Protein AF-A0A2D5YWW1-F1 (afdb_monomer)

Secondary structure (DSSP, 8-state):
-HHHHHHHHHHHHHHHHHHHT---HHHHHHHHHHHHHHHHHHHHHHHHHHHHHHHHSHHHHHHHHHHHSGGG-SSHHHHHHHHHHHHHH---HHHHHHHHHHHHHHHHHSS-TTHHHHHHHHHHH--

Radius of gyration: 24.66 Å; Cα contacts (8 Å, |Δi|>4): 50; chains: 1; bounding box: 48×30×65 Å

Structure (mmCIF, N/CA/C/O backbone):
data_AF-A0A2D5YWW1-F1
#
_entry.id   AF-A0A2D5YWW1-F1
#
loop_
_atom_site.group_PDB
_atom_site.id
_atom_site.type_symbol
_atom_site.label_atom_id
_atom_site.label_alt_id
_atom_site.label_comp_id
_atom_site.label_asym_id
_atom_site.label_entity_id
_atom_site.label_seq_id
_atom_site.pdbx_PDB_ins_code
_atom_site.Cartn_x
_atom_site.Cartn_y
_atom_site.Cartn_z
_atom_site.occupancy
_atom_site.B_iso_or_equiv
_atom_site.auth_seq_id
_atom_site.auth_comp_id
_atom_site.auth_asym_id
_atom_site.auth_atom_id
_atom_site.pdbx_PDB_model_num
ATOM 1 N N . MET A 1 1 ? 9.002 -14.047 -21.342 1.00 53.66 1 MET A N 1
ATOM 2 C CA . MET A 1 1 ? 9.214 -14.233 -22.800 1.00 53.66 1 MET A CA 1
ATOM 3 C C . MET A 1 1 ? 9.339 -12.897 -23.544 1.00 53.66 1 MET A C 1
ATOM 5 O O . MET A 1 1 ? 10.328 -12.710 -24.237 1.00 53.66 1 MET A O 1
ATOM 9 N N . ILE A 1 2 ? 8.424 -11.935 -23.350 1.00 54.03 2 ILE A N 1
ATOM 10 C CA . ILE A 1 2 ? 8.480 -10.596 -23.985 1.00 54.03 2 ILE A CA 1
ATOM 11 C C . ILE A 1 2 ? 9.742 -9.802 -23.586 1.00 54.03 2 ILE A C 1
ATOM 13 O O . ILE A 1 2 ? 10.455 -9.295 -24.448 1.00 54.03 2 ILE A O 1
ATOM 17 N N . VAL A 1 3 ? 10.094 -9.783 -22.294 1.00 54.16 3 VAL A N 1
ATOM 18 C CA . VAL A 1 3 ? 11.305 -9.103 -21.779 1.00 54.16 3 VAL A CA 1
ATOM 19 C C . VAL A 1 3 ? 12.598 -9.630 -22.422 1.00 54.16 3 VAL A C 1
ATOM 21 O O . VAL A 1 3 ? 13.529 -8.866 -22.677 1.00 54.16 3 VAL A O 1
ATOM 24 N N . THR A 1 4 ? 12.643 -10.929 -22.728 1.00 64.25 4 THR A N 1
ATOM 25 C CA . THR A 1 4 ? 13.794 -11.606 -23.342 1.00 64.25 4 THR A CA 1
ATOM 26 C C . THR A 1 4 ? 13.968 -11.208 -24.807 1.00 64.25 4 THR A C 1
ATOM 28 O O . THR A 1 4 ? 15.090 -10.991 -25.253 1.00 64.25 4 THR A O 1
ATOM 31 N N . VAL A 1 5 ? 12.863 -11.051 -25.542 1.00 64.12 5 VAL A N 1
ATOM 32 C CA . VAL A 1 5 ? 12.872 -10.609 -26.945 1.00 64.12 5 VAL A CA 1
ATOM 33 C C . VAL A 1 5 ? 13.307 -9.146 -27.050 1.00 64.12 5 VAL A C 1
ATOM 35 O O . VAL A 1 5 ? 14.154 -8.823 -27.878 1.00 64.12 5 VAL A O 1
ATOM 38 N N . ILE A 1 6 ? 12.817 -8.274 -26.162 1.00 64.25 6 ILE A N 1
ATOM 39 C CA . ILE A 1 6 ? 13.206 -6.853 -26.138 1.00 64.25 6 ILE A CA 1
ATOM 40 C C . ILE A 1 6 ? 14.700 -6.695 -25.814 1.00 64.25 6 ILE A C 1
ATOM 42 O O . ILE A 1 6 ? 15.398 -5.926 -26.472 1.00 64.25 6 ILE A O 1
ATOM 46 N N . ALA A 1 7 ? 15.218 -7.455 -24.842 1.00 67.88 7 ALA A N 1
ATOM 47 C CA . ALA A 1 7 ? 16.645 -7.443 -24.511 1.00 67.88 7 ALA A CA 1
ATOM 48 C C . ALA A 1 7 ? 17.525 -7.877 -25.699 1.00 67.88 7 ALA A C 1
ATOM 50 O O . ALA A 1 7 ? 18.587 -7.298 -25.923 1.00 67.88 7 ALA A O 1
ATOM 51 N N . LEU A 1 8 ? 17.062 -8.850 -26.490 1.00 68.88 8 LEU A N 1
ATOM 52 C CA . LEU A 1 8 ? 17.742 -9.324 -27.697 1.00 68.88 8 LEU A CA 1
ATOM 53 C C . LEU A 1 8 ? 17.756 -8.275 -28.816 1.00 68.88 8 LEU A C 1
ATOM 55 O O 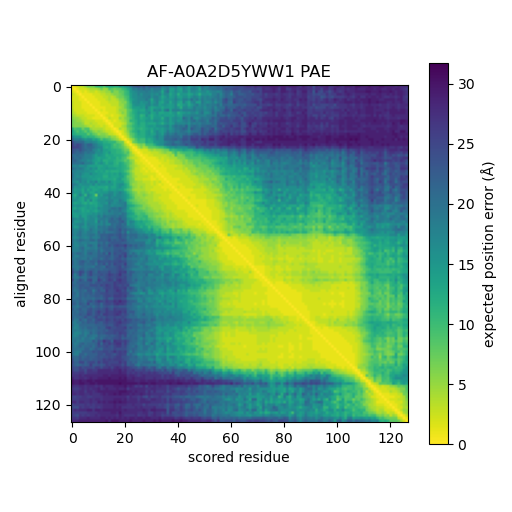. LEU A 1 8 ? 18.795 -8.083 -29.441 1.00 68.88 8 LEU A O 1
ATOM 59 N N . VAL A 1 9 ? 16.646 -7.564 -29.034 1.00 71.06 9 VAL A N 1
ATOM 60 C CA . VAL A 1 9 ? 16.562 -6.480 -30.030 1.00 71.06 9 VAL A CA 1
ATOM 61 C C . VAL A 1 9 ? 17.486 -5.319 -29.659 1.00 71.06 9 VAL A C 1
ATOM 63 O O . VAL A 1 9 ? 18.207 -4.815 -30.515 1.00 71.06 9 VAL A O 1
ATOM 66 N N . LEU A 1 10 ? 17.535 -4.944 -28.378 1.00 64.94 10 LEU A N 1
ATOM 67 C CA . LEU A 1 10 ? 18.428 -3.895 -27.878 1.00 64.94 10 LEU A CA 1
ATOM 68 C C . LEU A 1 10 ? 19.906 -4.280 -27.987 1.00 64.94 10 LEU A C 1
ATOM 70 O O . LEU A 1 10 ? 20.716 -3.487 -28.463 1.00 64.94 10 LEU A O 1
ATOM 74 N N . ALA A 1 11 ? 20.258 -5.506 -27.587 1.00 70.56 11 ALA A N 1
ATOM 75 C CA . ALA A 1 11 ? 21.621 -6.015 -27.704 1.00 70.56 11 ALA A CA 1
ATOM 76 C C . ALA A 1 11 ? 22.060 -6.111 -29.172 1.00 70.56 11 ALA A C 1
ATOM 78 O O . ALA A 1 11 ? 23.199 -5.781 -29.499 1.00 70.56 11 ALA A O 1
ATOM 79 N N . PHE A 1 12 ? 21.148 -6.507 -30.064 1.00 70.31 12 PHE A N 1
ATOM 80 C CA . PHE A 1 12 ? 21.395 -6.553 -31.499 1.00 70.31 12 PHE A CA 1
ATOM 81 C C . PHE A 1 12 ? 21.551 -5.151 -32.099 1.00 70.31 12 PHE A C 1
ATOM 83 O O . PHE A 1 12 ? 22.506 -4.924 -32.832 1.00 70.31 12 PHE A O 1
ATOM 90 N N . GLY A 1 13 ? 20.691 -4.192 -31.741 1.00 65.00 13 GLY A N 1
ATOM 91 C CA . GLY A 1 13 ? 20.801 -2.796 -32.178 1.00 65.00 13 GLY A CA 1
ATOM 92 C C . GLY A 1 13 ? 22.102 -2.137 -31.714 1.00 65.00 13 GLY A C 1
ATOM 93 O O . GLY A 1 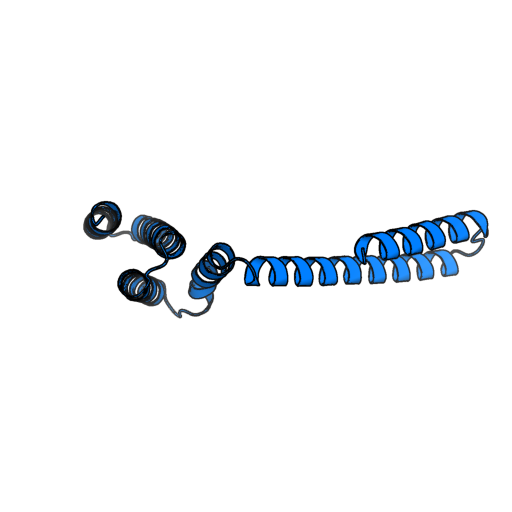13 ? 22.798 -1.511 -32.510 1.00 65.00 13 GLY A O 1
ATOM 94 N N . TYR A 1 14 ? 22.496 -2.365 -30.457 1.00 65.56 14 TYR A N 1
ATOM 95 C CA . TYR A 1 14 ? 23.773 -1.892 -29.918 1.00 65.56 14 TYR A CA 1
ATOM 96 C C . TYR A 1 14 ? 24.971 -2.542 -30.624 1.00 65.56 14 TYR A C 1
ATOM 98 O O . TYR A 1 14 ? 25.929 -1.860 -30.981 1.00 65.56 14 TYR A O 1
ATOM 106 N N . PHE A 1 15 ? 24.916 -3.854 -30.870 1.00 64.69 15 PHE A N 1
ATOM 107 C CA . PHE A 1 15 ? 25.982 -4.590 -31.551 1.00 64.69 15 PHE A CA 1
ATOM 108 C C . PHE A 1 15 ? 26.132 -4.178 -33.020 1.00 64.69 15 PHE A C 1
ATOM 110 O O . PHE A 1 15 ? 27.249 -3.955 -33.483 1.00 64.69 15 PHE A O 1
ATOM 117 N N . VAL A 1 16 ? 25.022 -4.043 -33.751 1.00 65.56 16 VAL A N 1
ATOM 118 C CA . VAL A 1 16 ? 25.011 -3.556 -35.138 1.00 65.56 16 VAL A CA 1
ATOM 119 C C . VAL A 1 16 ? 25.527 -2.126 -35.190 1.00 65.56 16 VAL A C 1
ATOM 121 O O . VAL A 1 16 ? 26.378 -1.823 -36.020 1.00 65.56 16 VAL A O 1
ATOM 124 N N . GLY A 1 17 ? 25.106 -1.279 -34.255 1.00 59.22 17 GLY A N 1
ATOM 125 C CA . GLY A 1 17 ? 25.571 0.092 -34.180 1.00 59.22 17 GLY A CA 1
ATOM 126 C C . GLY A 1 17 ? 27.066 0.232 -33.865 1.00 59.22 17 GLY A C 1
ATOM 127 O O . GLY A 1 17 ? 27.783 0.983 -34.523 1.00 59.22 17 GLY A O 1
ATOM 128 N N . ALA A 1 18 ? 27.583 -0.559 -32.925 1.00 60.31 18 ALA A N 1
ATOM 129 C CA . ALA A 1 18 ? 29.010 -0.588 -32.611 1.00 60.31 18 ALA A CA 1
ATOM 130 C C . ALA A 1 18 ? 29.868 -1.090 -33.789 1.00 60.31 18 ALA A C 1
ATOM 132 O O . ALA A 1 18 ? 31.025 -0.691 -33.921 1.00 60.31 18 ALA A O 1
ATOM 133 N N . LYS A 1 19 ? 29.313 -1.954 -34.652 1.00 55.66 19 LYS A N 1
ATOM 134 C CA . LYS A 1 19 ? 30.018 -2.534 -35.806 1.00 55.66 19 LYS A CA 1
ATOM 135 C C . LYS A 1 19 ? 29.876 -1.718 -37.095 1.00 55.66 19 LYS A C 1
ATOM 137 O O . LYS A 1 19 ? 30.724 -1.853 -37.971 1.00 55.66 19 LYS A O 1
ATOM 142 N N . ALA A 1 20 ? 28.826 -0.905 -37.211 1.00 58.00 20 ALA A N 1
ATOM 143 C CA . ALA A 1 20 ? 28.551 -0.073 -38.380 1.00 58.00 20 ALA A CA 1
ATOM 144 C C . ALA A 1 20 ? 29.463 1.158 -38.479 1.00 58.00 20 ALA A C 1
ATOM 146 O O . ALA A 1 20 ? 29.520 1.763 -39.541 1.00 58.00 20 ALA A O 1
ATOM 147 N N . GLY A 1 21 ? 30.202 1.499 -37.415 1.00 51.91 21 GLY A N 1
ATOM 148 C CA . GLY A 1 21 ? 31.069 2.673 -37.406 1.00 51.91 21 GLY A CA 1
ATOM 149 C C . GLY A 1 21 ? 30.247 3.946 -37.577 1.00 51.91 21 GLY A C 1
ATOM 150 O O . GLY A 1 21 ? 30.255 4.544 -38.642 1.00 51.91 21 GLY A O 1
ATOM 151 N N . PHE A 1 22 ? 29.520 4.361 -36.535 1.00 55.72 22 PHE A N 1
ATOM 152 C CA . PHE A 1 22 ? 28.883 5.680 -36.531 1.00 55.72 22 PHE A CA 1
ATOM 153 C C . PHE A 1 22 ? 29.970 6.754 -36.592 1.00 55.72 22 PHE A C 1
ATOM 155 O O . PHE A 1 22 ? 30.590 7.074 -35.570 1.00 55.72 22 PHE A O 1
ATOM 162 N N . GLU A 1 23 ? 30.241 7.232 -37.802 1.00 54.88 23 GLU A N 1
ATOM 163 C CA . GLU A 1 23 ? 31.214 8.282 -38.101 1.00 54.88 23 GLU A CA 1
ATOM 164 C C . GLU A 1 23 ? 30.655 9.684 -37.830 1.00 54.88 23 GLU A C 1
ATOM 166 O O . GLU A 1 23 ? 31.442 10.620 -37.730 1.00 54.88 23 GLU A O 1
ATOM 171 N N . ASP A 1 24 ? 29.339 9.824 -37.633 1.00 65.31 24 ASP A N 1
ATOM 172 C CA . ASP A 1 24 ? 28.674 11.116 -37.452 1.00 65.31 24 ASP A CA 1
ATOM 173 C C . ASP A 1 24 ? 28.045 11.257 -36.054 1.00 65.31 24 ASP A C 1
ATOM 175 O O . ASP A 1 24 ? 27.370 10.344 -35.558 1.00 65.31 24 ASP A O 1
ATOM 179 N N . ASP A 1 25 ? 28.280 12.395 -35.400 1.00 67.44 25 ASP A N 1
ATOM 180 C CA . ASP A 1 25 ? 27.794 12.668 -34.039 1.00 67.44 25 ASP A CA 1
ATOM 181 C C . ASP A 1 25 ? 26.259 12.781 -33.995 1.00 67.44 25 ASP A C 1
ATOM 183 O O . ASP A 1 25 ? 25.644 12.390 -32.997 1.00 67.44 25 ASP A O 1
ATOM 187 N N . ASP A 1 26 ? 25.636 13.191 -35.103 1.00 70.62 26 ASP A N 1
ATOM 188 C CA . ASP A 1 26 ? 24.180 13.277 -35.252 1.00 70.62 26 ASP A CA 1
ATOM 189 C C . ASP A 1 26 ? 23.518 11.889 -35.200 1.00 70.62 26 ASP A C 1
ATOM 191 O O . ASP A 1 26 ? 22.545 11.686 -34.472 1.00 70.62 26 ASP A O 1
ATOM 195 N N . GLN A 1 27 ? 24.106 10.877 -35.850 1.00 67.38 27 GLN A N 1
ATOM 196 C CA . GLN A 1 27 ? 23.591 9.500 -35.799 1.00 67.38 27 GLN A CA 1
ATOM 197 C C . GLN A 1 27 ? 23.708 8.906 -34.388 1.00 67.38 27 GLN A C 1
ATOM 199 O O . GLN A 1 27 ? 22.827 8.181 -33.925 1.00 67.38 27 GLN A O 1
ATOM 204 N N . ARG A 1 28 ? 24.784 9.230 -33.657 1.00 68.81 28 ARG A N 1
ATOM 205 C CA . ARG A 1 28 ? 24.951 8.798 -32.258 1.00 68.81 28 ARG A CA 1
ATOM 206 C C . ARG A 1 28 ? 23.943 9.471 -31.334 1.00 68.81 28 ARG A C 1
ATOM 208 O O . ARG A 1 28 ? 23.504 8.844 -30.366 1.00 68.81 28 ARG A O 1
ATOM 215 N N . TRP A 1 29 ? 23.612 10.730 -31.601 1.00 71.50 29 TRP A N 1
ATOM 216 C CA . TRP A 1 29 ? 22.601 11.472 -30.860 1.00 71.50 29 TRP A CA 1
ATOM 217 C C . TRP A 1 29 ? 21.202 10.884 -31.074 1.00 71.50 29 TRP A C 1
ATOM 219 O O . TRP A 1 29 ? 20.516 10.588 -30.094 1.00 71.50 29 TRP A O 1
ATOM 229 N N . GLU A 1 30 ? 20.828 10.606 -32.324 1.00 74.56 30 GLU A N 1
ATOM 230 C CA . GLU A 1 30 ? 19.554 9.964 -32.672 1.00 74.56 30 GLU A CA 1
ATOM 231 C C . GLU A 1 30 ? 19.412 8.587 -32.012 1.00 74.56 30 GLU A C 1
ATOM 233 O O . GLU A 1 30 ? 18.421 8.322 -31.332 1.00 74.56 30 GLU A O 1
ATOM 238 N N . LEU A 1 31 ? 20.443 7.739 -32.079 1.00 71.25 31 LEU A N 1
ATOM 239 C CA . LEU A 1 31 ? 20.423 6.435 -31.411 1.00 71.25 31 LEU A CA 1
ATOM 240 C C . LEU A 1 31 ? 20.315 6.538 -29.892 1.00 71.25 31 LEU A C 1
ATOM 242 O O . LEU A 1 31 ? 19.601 5.749 -29.278 1.00 71.25 31 LEU A O 1
ATOM 246 N N . ARG A 1 32 ? 20.991 7.499 -29.251 1.00 72.81 32 ARG A N 1
ATOM 247 C CA . ARG A 1 32 ? 20.824 7.723 -27.804 1.00 72.81 32 ARG A CA 1
ATOM 248 C C . ARG A 1 32 ? 19.390 8.096 -27.461 1.00 72.81 32 ARG A C 1
ATOM 250 O O . ARG A 1 32 ? 18.877 7.616 -26.451 1.00 72.81 32 ARG A O 1
ATOM 257 N N . GLN A 1 33 ? 18.754 8.917 -28.289 1.00 79.12 33 GLN A N 1
ATOM 258 C CA . GLN A 1 33 ? 17.360 9.293 -28.107 1.00 79.12 33 GLN A CA 1
ATOM 259 C C . GLN A 1 33 ? 16.428 8.087 -28.293 1.00 79.12 33 GLN A C 1
ATOM 261 O O . GLN A 1 33 ? 15.542 7.866 -27.467 1.00 79.12 33 GLN A O 1
ATOM 266 N N . GLU A 1 34 ? 16.663 7.253 -29.306 1.00 74.62 34 GLU A N 1
ATOM 267 C CA . GLU A 1 34 ? 15.905 6.016 -29.512 1.00 74.62 34 GLU A CA 1
ATOM 268 C C . GLU A 1 34 ? 16.087 5.024 -28.355 1.00 74.62 34 GLU A C 1
ATOM 270 O O . GLU A 1 34 ? 15.104 4.493 -27.836 1.00 74.62 34 GLU A O 1
ATOM 275 N N . PHE A 1 35 ? 17.315 4.819 -27.869 1.00 73.75 35 PHE A N 1
ATOM 276 C CA . PHE A 1 35 ? 17.572 3.972 -26.702 1.00 73.75 35 PHE A CA 1
ATOM 277 C C . PHE A 1 35 ? 16.928 4.526 -25.427 1.00 73.75 35 PHE A C 1
ATOM 279 O O . PHE A 1 35 ? 16.421 3.742 -24.623 1.00 73.75 35 PHE A O 1
ATOM 286 N N . ALA A 1 36 ? 16.904 5.849 -25.242 1.00 74.38 36 ALA A N 1
ATOM 287 C CA . ALA A 1 36 ? 16.216 6.481 -24.119 1.00 74.38 36 ALA A CA 1
ATOM 288 C C . ALA A 1 36 ? 14.700 6.246 -24.187 1.00 74.38 36 ALA A C 1
ATOM 290 O O . ALA A 1 36 ? 14.097 5.853 -23.187 1.00 74.38 36 ALA A O 1
ATOM 291 N N . HIS A 1 37 ? 14.093 6.394 -25.369 1.00 75.62 37 HIS A N 1
ATOM 292 C CA . HIS A 1 37 ? 12.679 6.077 -25.573 1.00 75.62 37 HIS A CA 1
ATOM 293 C C . HIS A 1 37 ? 12.377 4.598 -25.308 1.00 75.62 37 HIS A C 1
ATOM 295 O O . HIS A 1 37 ? 11.427 4.288 -24.593 1.00 75.62 37 HIS A O 1
ATOM 301 N N . ILE A 1 38 ? 13.197 3.668 -25.809 1.00 78.38 38 ILE A N 1
ATOM 302 C CA . ILE A 1 38 ? 12.988 2.235 -25.550 1.00 78.38 38 ILE A CA 1
ATOM 303 C C . ILE A 1 38 ? 13.178 1.909 -24.060 1.00 78.38 38 ILE A C 1
ATOM 305 O O . ILE A 1 38 ? 12.431 1.102 -23.505 1.00 78.38 38 ILE A O 1
ATOM 309 N N . GLY A 1 39 ? 14.137 2.554 -23.390 1.00 76.94 39 GLY A N 1
ATOM 310 C CA . GLY A 1 39 ? 14.328 2.445 -21.944 1.00 76.94 39 GLY A CA 1
ATOM 311 C C . GLY A 1 39 ? 13.091 2.892 -21.162 1.00 76.94 39 GLY A C 1
ATOM 312 O O . GLY A 1 39 ? 12.639 2.173 -20.271 1.00 76.94 39 GLY A O 1
ATOM 313 N N . MET A 1 40 ? 12.492 4.020 -21.550 1.00 80.31 40 MET A N 1
ATOM 314 C CA . MET A 1 40 ? 11.246 4.518 -20.966 1.00 80.31 40 MET A CA 1
ATOM 315 C C . MET A 1 40 ? 10.084 3.538 -21.185 1.00 80.31 40 MET A C 1
ATOM 317 O O . MET A 1 40 ? 9.403 3.178 -20.226 1.00 80.31 40 MET A O 1
ATOM 321 N N . PHE A 1 41 ? 9.897 3.031 -22.409 1.00 79.31 41 PHE A N 1
ATOM 322 C CA . PHE A 1 41 ? 8.855 2.039 -22.697 1.00 79.31 41 PHE A CA 1
ATOM 323 C C . PHE A 1 41 ? 9.045 0.742 -21.909 1.00 79.31 41 PHE A C 1
ATOM 325 O O . PHE A 1 41 ? 8.068 0.169 -21.432 1.00 79.31 41 PHE A O 1
ATOM 332 N N . ARG A 1 42 ? 10.289 0.286 -21.715 1.00 77.25 42 ARG A N 1
ATOM 333 C CA . ARG A 1 42 ? 10.581 -0.869 -20.857 1.00 77.25 42 ARG A CA 1
ATOM 334 C C . ARG A 1 42 ? 10.168 -0.608 -19.410 1.00 77.25 42 ARG A C 1
ATOM 336 O O . ARG A 1 42 ? 9.591 -1.500 -18.798 1.00 77.25 42 ARG A O 1
ATOM 343 N N . GLY A 1 43 ? 10.452 0.584 -18.885 1.00 78.69 43 GLY A N 1
ATOM 344 C CA . GLY A 1 43 ? 10.026 0.987 -17.544 1.00 78.69 43 GLY A CA 1
ATOM 345 C C . GLY A 1 43 ? 8.505 0.971 -17.400 1.00 78.69 43 GLY A C 1
ATOM 346 O O . GLY A 1 43 ? 7.986 0.355 -16.477 1.00 78.69 43 GLY A O 1
ATOM 347 N N . MET A 1 44 ? 7.787 1.556 -18.363 1.00 80.50 44 MET A N 1
ATOM 348 C CA . MET A 1 44 ? 6.320 1.564 -18.368 1.00 80.50 44 MET A CA 1
ATOM 349 C C . MET A 1 44 ? 5.720 0.157 -18.462 1.00 80.50 44 MET A C 1
ATOM 351 O O . MET A 1 44 ? 4.786 -0.156 -17.734 1.00 80.50 44 MET A O 1
ATOM 355 N N . ILE A 1 45 ? 6.256 -0.704 -19.334 1.00 79.31 45 ILE A N 1
ATOM 356 C CA . ILE A 1 45 ? 5.796 -2.096 -19.454 1.00 79.31 45 ILE A CA 1
ATOM 357 C C . ILE A 1 45 ? 6.066 -2.868 -18.161 1.00 79.31 45 ILE A C 1
ATOM 359 O O . ILE A 1 45 ? 5.217 -3.649 -17.752 1.00 79.31 45 ILE A O 1
ATOM 363 N N . GLY A 1 46 ? 7.220 -2.652 -17.521 1.00 79.62 46 GLY A N 1
ATOM 364 C CA . GLY A 1 46 ? 7.523 -3.240 -16.215 1.00 79.62 46 GLY A CA 1
ATOM 365 C C . GLY A 1 46 ? 6.485 -2.841 -15.171 1.00 79.62 46 GLY A C 1
ATOM 366 O O . GLY A 1 46 ? 5.863 -3.709 -14.580 1.00 79.62 46 GLY A O 1
ATOM 367 N N . LEU A 1 47 ? 6.198 -1.544 -15.062 1.00 79.75 47 LEU A N 1
ATOM 368 C CA . LEU A 1 47 ? 5.207 -1.028 -14.119 1.00 79.75 47 LEU A CA 1
ATOM 369 C C . LEU A 1 47 ? 3.796 -1.578 -14.382 1.00 79.75 47 LEU A C 1
ATOM 371 O O . LEU A 1 47 ? 3.087 -1.921 -13.445 1.00 79.75 47 LEU A O 1
ATOM 375 N N . ILE A 1 48 ? 3.395 -1.720 -15.650 1.00 76.50 48 ILE A N 1
ATOM 376 C CA . ILE A 1 48 ? 2.124 -2.369 -16.009 1.00 76.50 48 ILE A CA 1
ATOM 377 C C . ILE A 1 48 ? 2.114 -3.831 -15.552 1.00 76.50 48 ILE A C 1
ATOM 379 O O . ILE A 1 48 ? 1.113 -4.275 -14.999 1.00 76.50 48 ILE A O 1
ATOM 383 N N . LEU A 1 49 ? 3.202 -4.572 -15.780 1.00 75.25 49 LEU A N 1
ATOM 384 C CA . LEU A 1 49 ? 3.296 -5.975 -15.376 1.00 75.25 49 LEU A CA 1
ATOM 385 C C . LEU A 1 49 ? 3.225 -6.124 -13.854 1.00 75.25 49 LEU A C 1
ATOM 387 O O . LEU A 1 49 ? 2.430 -6.931 -13.381 1.00 75.25 49 LEU A O 1
ATOM 391 N N . ASP A 1 50 ? 3.965 -5.301 -13.114 1.00 76.50 50 ASP A N 1
ATOM 392 C CA . ASP A 1 50 ? 3.979 -5.314 -11.650 1.00 76.50 50 ASP A CA 1
ATOM 393 C C . ASP A 1 50 ? 2.583 -5.004 -11.085 1.00 76.50 50 ASP A C 1
ATOM 395 O O . ASP A 1 50 ? 2.102 -5.699 -10.195 1.00 76.50 50 ASP A O 1
ATOM 399 N N . VAL A 1 51 ? 1.870 -4.024 -11.658 1.00 73.12 51 VAL A N 1
ATOM 400 C CA . VAL A 1 51 ? 0.483 -3.713 -11.270 1.00 73.12 51 VAL A CA 1
ATOM 401 C C . VAL A 1 51 ? -0.470 -4.859 -11.619 1.00 73.12 51 VAL A C 1
ATOM 403 O O . VAL A 1 51 ? -1.364 -5.162 -10.835 1.00 73.12 51 VAL A O 1
ATOM 406 N N . THR A 1 52 ? -0.298 -5.524 -12.766 1.00 69.62 52 THR A N 1
ATOM 407 C CA . THR A 1 52 ? -1.138 -6.684 -13.116 1.00 69.62 52 THR A CA 1
ATOM 408 C C . THR A 1 52 ? -0.869 -7.904 -12.243 1.00 69.62 52 THR A C 1
ATOM 410 O O . THR A 1 52 ? -1.796 -8.659 -11.974 1.00 69.62 52 THR A O 1
ATOM 413 N N . GLU A 1 53 ? 0.373 -8.099 -11.799 1.00 75.94 53 GLU A N 1
ATOM 414 C CA . GLU A 1 53 ? 0.745 -9.161 -10.865 1.00 75.94 53 GLU A CA 1
ATOM 415 C C . GLU A 1 53 ? 0.192 -8.863 -9.470 1.00 75.94 53 GLU A C 1
ATOM 417 O O . GLU A 1 53 ? -0.445 -9.724 -8.873 1.00 75.94 53 GLU A O 1
ATOM 422 N N . MET A 1 54 ? 0.311 -7.615 -9.011 1.00 72.06 54 MET A N 1
ATOM 423 C CA . MET A 1 54 ? -0.285 -7.153 -7.760 1.00 72.06 54 MET A CA 1
ATOM 424 C C . MET A 1 54 ? -1.814 -7.269 -7.772 1.00 72.06 54 MET A C 1
ATOM 426 O O . MET A 1 54 ? -2.397 -7.664 -6.777 1.00 72.06 54 MET A O 1
ATOM 430 N N . ALA A 1 55 ? -2.472 -6.983 -8.899 1.00 68.94 55 ALA A N 1
ATOM 431 C CA . ALA A 1 55 ? -3.918 -7.161 -9.043 1.00 68.94 55 ALA A CA 1
ATOM 432 C C . ALA A 1 55 ? -4.354 -8.639 -9.094 1.00 68.94 55 ALA A C 1
ATOM 434 O O . ALA A 1 55 ? -5.532 -8.933 -8.902 1.00 68.94 55 ALA A O 1
ATOM 435 N N . ALA A 1 56 ? -3.434 -9.561 -9.393 1.00 76.75 56 ALA A N 1
ATOM 436 C CA . ALA A 1 56 ? -3.695 -10.999 -9.382 1.00 76.75 56 ALA A CA 1
ATOM 437 C C . ALA A 1 56 ? -3.489 -11.632 -7.993 1.00 76.75 56 ALA A C 1
ATOM 439 O O . ALA A 1 56 ? -3.898 -12.776 -7.789 1.00 76.75 56 ALA A O 1
ATOM 440 N N . ASP A 1 57 ? -2.871 -10.903 -7.062 1.00 84.50 57 ASP A N 1
ATOM 441 C CA . ASP A 1 57 ? -2.686 -11.280 -5.664 1.00 84.50 57 ASP A CA 1
ATOM 442 C C . ASP A 1 57 ? -3.676 -10.485 -4.800 1.00 84.50 57 ASP A C 1
ATOM 444 O O . ASP A 1 57 ? -3.582 -9.266 -4.667 1.00 84.50 57 ASP A O 1
ATOM 448 N N . GLU A 1 58 ? -4.662 -11.181 -4.238 1.00 78.75 58 GLU A N 1
ATOM 449 C CA . GLU A 1 58 ? -5.745 -10.572 -3.461 1.00 78.75 58 GLU A CA 1
ATOM 450 C C . GLU A 1 58 ? -5.228 -9.820 -2.223 1.00 78.75 58 GLU A C 1
ATOM 452 O O . GLU A 1 58 ? -5.737 -8.746 -1.899 1.00 78.75 58 GLU A O 1
ATOM 457 N N . ASP A 1 59 ? -4.161 -10.313 -1.592 1.00 81.44 59 ASP A N 1
ATOM 458 C CA . ASP A 1 59 ? -3.564 -9.697 -0.407 1.00 81.44 59 ASP A CA 1
ATOM 459 C C . ASP A 1 59 ? -2.747 -8.455 -0.782 1.00 81.44 59 ASP A C 1
ATOM 461 O O . ASP A 1 59 ? -2.806 -7.422 -0.103 1.00 81.44 59 ASP A O 1
ATOM 465 N N . ALA A 1 60 ? -2.001 -8.522 -1.888 1.00 78.00 60 ALA A N 1
ATOM 466 C CA . ALA A 1 60 ? -1.237 -7.385 -2.389 1.00 78.00 60 ALA A CA 1
ATOM 467 C C . ALA A 1 60 ? -2.157 -6.269 -2.913 1.00 78.00 60 ALA A C 1
ATOM 469 O O . ALA A 1 60 ? -1.917 -5.091 -2.638 1.00 78.00 60 ALA A O 1
ATOM 470 N N . ALA A 1 61 ? -3.239 -6.632 -3.606 1.00 78.00 61 ALA A N 1
ATOM 471 C CA . ALA A 1 61 ? -4.268 -5.705 -4.059 1.00 78.00 61 ALA A CA 1
ATOM 472 C C . ALA A 1 61 ? -4.987 -5.029 -2.882 1.00 78.00 61 ALA A C 1
ATOM 474 O O . ALA A 1 61 ? -5.127 -3.805 -2.883 1.00 78.00 61 ALA A O 1
ATOM 475 N N . ALA A 1 62 ? -5.387 -5.796 -1.861 1.00 79.62 62 ALA A N 1
ATOM 476 C CA . ALA A 1 62 ? -6.014 -5.252 -0.659 1.00 79.62 62 ALA A CA 1
ATOM 477 C C . ALA A 1 62 ? -5.071 -4.293 0.082 1.00 79.62 62 ALA A C 1
ATOM 479 O O . ALA A 1 62 ? -5.457 -3.179 0.428 1.00 79.62 62 ALA A O 1
ATOM 480 N N . THR A 1 63 ? -3.803 -4.678 0.246 1.00 84.00 63 THR A N 1
ATOM 481 C CA . THR A 1 63 ? -2.782 -3.828 0.874 1.00 84.00 63 THR A CA 1
ATOM 482 C C . THR A 1 63 ? -2.600 -2.513 0.114 1.00 84.00 63 THR A C 1
ATOM 484 O O . THR A 1 63 ? -2.601 -1.441 0.718 1.00 84.00 63 THR A O 1
ATOM 487 N N . ALA A 1 64 ? -2.476 -2.574 -1.215 1.00 83.00 64 ALA A N 1
ATOM 488 C CA . ALA A 1 64 ? -2.313 -1.391 -2.056 1.00 83.00 64 ALA A CA 1
ATOM 489 C C . ALA A 1 64 ? -3.540 -0.466 -2.022 1.00 83.00 64 ALA A C 1
ATOM 491 O O . ALA A 1 64 ? -3.379 0.752 -1.983 1.00 83.00 64 ALA A O 1
ATOM 492 N N . ALA A 1 65 ? -4.750 -1.033 -1.995 1.00 83.19 65 ALA A N 1
ATOM 493 C CA . ALA A 1 65 ? -5.986 -0.271 -1.848 1.00 83.19 65 ALA A CA 1
ATOM 494 C C . ALA A 1 65 ? -6.031 0.490 -0.514 1.00 83.19 65 ALA A C 1
ATOM 496 O O . ALA A 1 65 ? -6.337 1.680 -0.514 1.00 83.19 65 ALA A O 1
ATOM 497 N N . ILE A 1 66 ? -5.649 -0.151 0.598 1.00 86.25 66 ILE A N 1
ATOM 498 C CA . ILE A 1 66 ? -5.619 0.487 1.925 1.00 86.25 66 ILE A CA 1
ATOM 499 C C . ILE A 1 66 ? -4.595 1.627 1.976 1.00 86.25 66 ILE A C 1
ATOM 501 O O . ILE A 1 66 ? -4.894 2.695 2.495 1.00 86.25 66 ILE A O 1
ATOM 505 N N . TYR A 1 67 ? -3.402 1.454 1.397 1.00 85.31 67 TYR A N 1
ATOM 506 C CA . TYR A 1 67 ? -2.415 2.542 1.331 1.00 85.31 67 TYR A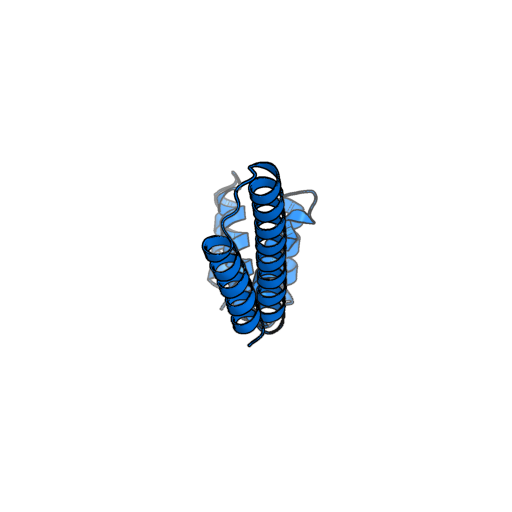 CA 1
ATOM 507 C C . TYR A 1 67 ? -2.841 3.718 0.445 1.00 85.31 67 TYR A C 1
ATOM 509 O O . TYR A 1 67 ? -2.396 4.835 0.683 1.00 85.31 67 TYR A O 1
ATOM 517 N N . GLY A 1 68 ? -3.686 3.485 -0.561 1.00 84.94 68 GLY A N 1
ATOM 518 C CA . GLY A 1 68 ? -4.186 4.541 -1.443 1.00 84.94 68 GLY A CA 1
ATOM 519 C C . GLY A 1 68 ? -5.366 5.340 -0.883 1.00 84.94 68 GLY A C 1
ATOM 520 O O . GLY A 1 68 ? -5.707 6.373 -1.449 1.00 84.94 68 GLY A O 1
ATOM 521 N N . LEU A 1 69 ? -6.002 4.885 0.201 1.00 86.06 69 LEU A N 1
ATOM 522 C CA . LEU A 1 69 ? -7.206 5.519 0.754 1.00 86.06 69 LEU A CA 1
ATOM 523 C C . LEU A 1 69 ? -6.935 6.904 1.366 1.00 86.06 69 LEU A C 1
ATOM 525 O O . LEU A 1 69 ? -7.808 7.768 1.301 1.00 86.06 69 LEU A O 1
ATOM 529 N N . GLU A 1 70 ? -5.732 7.143 1.899 1.00 86.25 70 GLU A N 1
ATOM 530 C CA . GLU A 1 70 ? -5.368 8.431 2.515 1.00 86.25 70 GLU A CA 1
ATOM 531 C C . GLU A 1 70 ? -5.453 9.590 1.509 1.00 86.25 70 GLU A C 1
ATOM 533 O O . GLU A 1 70 ? -5.978 10.652 1.835 1.00 86.25 70 GLU A O 1
ATOM 538 N N . ASP A 1 71 ? -5.041 9.363 0.256 1.00 87.25 71 ASP A N 1
ATOM 539 C CA . ASP A 1 71 ? -5.078 10.367 -0.821 1.00 87.25 71 ASP A CA 1
ATOM 540 C C . ASP A 1 71 ? -6.510 10.776 -1.229 1.00 87.25 71 ASP A C 1
ATOM 542 O O . ASP A 1 71 ? -6.702 11.729 -1.992 1.00 87.25 71 ASP A O 1
ATOM 546 N N . HIS A 1 72 ? -7.520 10.044 -0.753 1.00 87.00 72 HIS A N 1
ATOM 547 C CA . HIS A 1 72 ? -8.930 10.268 -1.053 1.00 87.00 72 HIS A CA 1
ATOM 548 C C . HIS A 1 72 ? -9.719 10.909 0.095 1.00 87.00 72 HIS A C 1
ATOM 550 O O . HIS A 1 72 ? -10.896 11.205 -0.106 1.00 87.00 72 HIS A O 1
ATOM 556 N N . CYS A 1 73 ? -9.091 11.154 1.247 1.00 88.50 73 CYS A N 1
ATOM 557 C CA . CYS A 1 73 ? -9.722 11.787 2.406 1.00 88.50 73 CYS A CA 1
ATOM 558 C C . CYS A 1 73 ? -9.310 13.263 2.514 1.00 88.50 73 CYS A C 1
ATOM 560 O O . CYS A 1 73 ? -8.176 13.632 2.203 1.00 88.50 73 CYS A O 1
ATOM 562 N N . GLU A 1 74 ? -10.222 14.130 2.955 1.00 88.25 74 GLU A N 1
ATOM 563 C CA . GLU A 1 74 ? -9.958 15.566 3.110 1.00 88.25 74 GLU A CA 1
ATOM 564 C C . GLU A 1 74 ? -9.272 15.892 4.447 1.00 88.25 74 GLU A C 1
ATOM 566 O O . GLU A 1 74 ? -8.604 16.927 4.564 1.00 88.25 74 GLU A O 1
ATOM 571 N N . SER A 1 75 ? -9.405 15.018 5.451 1.00 86.81 75 SER A N 1
ATOM 572 C CA . SER A 1 75 ? -8.760 15.155 6.760 1.00 86.81 75 SER A CA 1
ATOM 573 C C . SER A 1 75 ? -8.236 13.832 7.329 1.00 86.81 75 SER A C 1
ATOM 575 O O . SER A 1 75 ? -8.587 12.742 6.877 1.00 86.81 75 SER A O 1
ATOM 577 N N . LEU A 1 76 ? -7.385 13.943 8.357 1.00 85.38 76 LEU A N 1
ATOM 578 C CA . LEU A 1 76 ? -6.877 12.789 9.098 1.00 85.38 76 LEU A CA 1
ATOM 579 C C . LEU A 1 76 ? -8.001 12.081 9.864 1.00 85.38 76 LEU A C 1
ATOM 581 O O . LEU A 1 76 ? -8.013 10.857 9.916 1.00 85.38 76 LEU A O 1
ATOM 585 N N . GLU A 1 77 ? -8.933 12.836 10.446 1.00 85.12 77 GLU A N 1
ATOM 586 C CA . GLU A 1 77 ? -10.078 12.282 11.170 1.00 85.12 77 GLU A CA 1
ATOM 587 C C . GLU A 1 77 ? -10.988 11.462 10.246 1.00 85.12 77 GLU A C 1
ATOM 589 O O . GLU A 1 77 ? -11.351 10.346 10.599 1.00 85.12 77 GLU A O 1
ATOM 594 N N . GLU A 1 78 ? -11.280 11.966 9.041 1.00 87.38 78 GLU A N 1
ATOM 595 C CA . GLU A 1 78 ? -12.066 11.238 8.034 1.00 87.38 78 GLU A CA 1
ATOM 596 C C . GLU A 1 78 ? -11.361 9.945 7.608 1.00 87.38 78 GLU A C 1
ATOM 598 O O . GLU A 1 78 ? -11.991 8.895 7.496 1.00 87.38 78 GLU A O 1
ATOM 603 N N . TYR A 1 79 ? -10.040 10.001 7.419 1.00 89.62 79 TYR A N 1
ATOM 604 C CA . TYR A 1 79 ? -9.257 8.821 7.072 1.00 89.62 79 TYR A CA 1
ATOM 605 C C . TYR A 1 79 ? -9.277 7.754 8.175 1.00 89.62 79 TYR A C 1
ATOM 607 O O . TYR A 1 79 ? -9.387 6.564 7.887 1.00 89.62 79 TYR A O 1
ATOM 615 N N . VAL A 1 80 ? -9.183 8.172 9.438 1.00 88.94 80 VAL A N 1
ATOM 616 C CA . VAL A 1 80 ? -9.230 7.270 10.594 1.00 88.94 80 VAL A CA 1
ATOM 617 C C . VAL A 1 80 ? -10.611 6.625 10.733 1.00 88.94 80 VAL A C 1
ATOM 619 O O . VAL A 1 80 ? -10.673 5.402 10.817 1.00 88.94 80 VAL A O 1
ATOM 622 N N . GLU A 1 81 ? -11.697 7.404 10.671 1.00 88.50 81 GLU A N 1
ATOM 623 C CA . GLU A 1 81 ? -13.070 6.871 10.720 1.00 88.50 81 GLU A CA 1
ATOM 624 C C . GLU A 1 81 ? -13.322 5.863 9.588 1.00 88.50 81 GLU A C 1
ATOM 626 O O . GLU A 1 81 ? -13.902 4.801 9.806 1.00 88.50 81 GLU A O 1
ATOM 631 N N . LEU A 1 82 ? -12.830 6.154 8.379 1.00 90.12 82 LEU A N 1
ATOM 632 C CA . LEU A 1 82 ? -12.942 5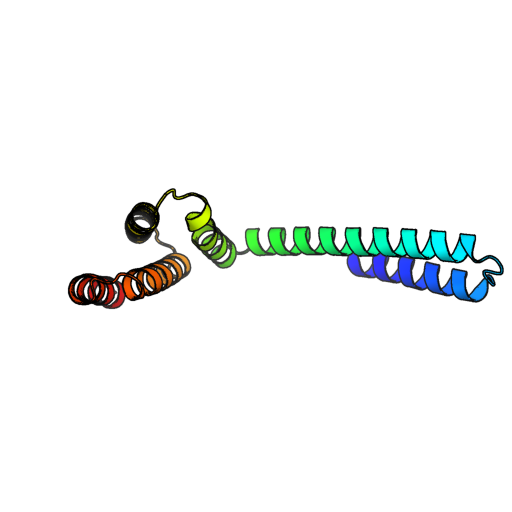.252 7.236 1.00 90.12 82 LEU A CA 1
ATOM 633 C C . LEU A 1 82 ? -12.186 3.934 7.455 1.00 90.12 82 LEU A C 1
ATOM 635 O O . LEU A 1 82 ? -12.676 2.870 7.084 1.00 90.12 82 LEU A O 1
ATOM 639 N N . LEU A 1 83 ? -10.988 3.983 8.040 1.00 90.44 83 LEU A N 1
ATOM 640 C CA . LEU A 1 83 ? -10.223 2.779 8.358 1.00 90.44 83 LEU A CA 1
ATOM 641 C C . LEU A 1 83 ? -10.901 1.933 9.445 1.00 90.44 83 LEU A C 1
ATOM 643 O O . LEU A 1 83 ? -10.851 0.710 9.351 1.00 90.44 83 LEU A O 1
ATOM 647 N N . GLU A 1 84 ? -11.526 2.552 10.449 1.00 88.38 84 GLU A N 1
ATOM 648 C CA . GLU A 1 84 ? -12.309 1.842 11.471 1.00 88.38 84 GLU A CA 1
ATOM 649 C C . GLU A 1 84 ? -13.529 1.138 10.855 1.00 88.38 84 GLU A C 1
ATOM 651 O O . GLU A 1 84 ? -13.717 -0.053 11.086 1.00 88.38 84 GLU A O 1
ATOM 656 N N . ASP A 1 85 ? -14.288 1.826 9.995 1.00 90.19 85 ASP A N 1
ATOM 657 C CA . ASP A 1 85 ? -15.461 1.261 9.305 1.00 90.19 85 ASP A CA 1
ATOM 658 C C . ASP A 1 85 ? -15.073 0.065 8.416 1.00 90.19 85 ASP A C 1
ATOM 660 O O . ASP A 1 85 ? -15.680 -1.006 8.463 1.00 90.19 85 ASP A O 1
ATOM 664 N N . ILE A 1 86 ? -13.979 0.197 7.655 1.00 89.38 86 ILE A N 1
ATOM 665 C CA . ILE A 1 86 ? -13.478 -0.894 6.807 1.00 89.38 86 ILE A CA 1
ATOM 666 C C . ILE A 1 86 ? -12.947 -2.061 7.653 1.00 89.38 86 ILE A C 1
ATOM 668 O O . ILE A 1 86 ? -13.043 -3.208 7.214 1.00 89.38 86 ILE A O 1
ATOM 672 N N . LEU A 1 87 ? -12.375 -1.815 8.838 1.00 87.94 87 LEU A N 1
ATOM 673 C CA . LEU A 1 87 ? -11.861 -2.885 9.700 1.00 87.94 87 LEU A CA 1
ATOM 674 C C . LEU A 1 87 ? -12.977 -3.838 10.143 1.00 87.94 87 LEU A C 1
ATOM 676 O O . LEU A 1 87 ? -12.757 -5.051 10.143 1.00 87.94 87 LEU A O 1
ATOM 680 N N 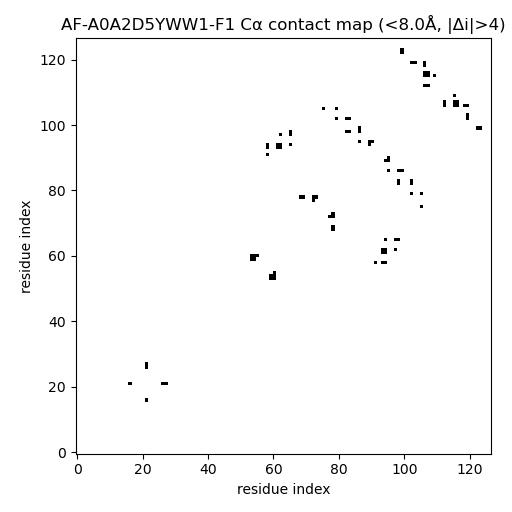. ASP A 1 88 ? -14.143 -3.289 10.480 1.00 85.31 88 ASP A N 1
ATOM 681 C CA . ASP A 1 88 ? -15.309 -4.046 10.941 1.00 85.31 88 ASP A CA 1
ATOM 682 C C . ASP A 1 88 ? -15.971 -4.848 9.807 1.00 85.31 88 ASP A C 1
ATOM 684 O O . ASP A 1 88 ? -16.467 -5.955 10.031 1.00 85.31 88 ASP A O 1
ATOM 688 N N . ASP A 1 89 ? -15.928 -4.323 8.580 1.00 85.94 89 ASP A N 1
ATOM 689 C CA . ASP A 1 89 ? -16.580 -4.911 7.405 1.00 85.94 89 ASP A CA 1
ATOM 690 C C . ASP A 1 89 ? -15.676 -5.846 6.573 1.00 85.94 89 ASP A C 1
ATOM 692 O O . ASP A 1 89 ? -16.144 -6.476 5.616 1.00 85.94 89 ASP A O 1
ATOM 696 N N . THR A 1 90 ? -14.378 -5.953 6.885 1.00 85.88 90 THR A N 1
ATOM 697 C CA . THR A 1 90 ? -13.435 -6.757 6.090 1.00 85.88 90 THR A CA 1
ATOM 698 C C . THR A 1 90 ? -13.158 -8.133 6.702 1.00 85.88 90 THR A C 1
ATOM 700 O O . THR A 1 90 ? -12.734 -8.250 7.847 1.00 85.88 90 THR A O 1
ATOM 703 N N . ASP A 1 91 ? -13.306 -9.194 5.902 1.00 86.31 91 ASP A N 1
ATOM 704 C CA . ASP A 1 91 ? -13.003 -10.582 6.300 1.00 86.31 91 ASP A CA 1
ATOM 705 C C . ASP A 1 91 ? -11.559 -11.014 5.960 1.00 86.31 91 ASP A C 1
ATOM 707 O O . ASP A 1 91 ? -11.121 -12.104 6.341 1.00 86.31 91 ASP A O 1
ATOM 711 N N . ASN A 1 92 ? -10.805 -10.203 5.202 1.00 84.62 92 ASN A N 1
ATOM 712 C CA . ASN A 1 92 ? -9.436 -10.548 4.808 1.00 84.62 92 ASN A CA 1
ATOM 713 C C . ASN A 1 92 ? -8.455 -10.249 5.969 1.00 84.62 92 ASN A C 1
ATOM 715 O O . ASN A 1 92 ? -8.261 -9.083 6.320 1.00 84.62 92 ASN A O 1
ATOM 719 N N . PRO A 1 93 ? -7.759 -11.259 6.528 1.00 83.38 93 PRO A N 1
ATOM 720 C CA . PRO A 1 93 ? -6.881 -11.071 7.686 1.00 83.38 93 PRO A CA 1
ATOM 721 C C . PRO A 1 93 ? -5.631 -10.225 7.386 1.00 83.38 93 PRO A C 1
ATOM 723 O O . PRO A 1 93 ? -5.086 -9.577 8.283 1.00 83.38 93 PRO A O 1
ATOM 726 N N . VAL A 1 94 ? -5.154 -10.206 6.138 1.00 83.69 94 VAL A N 1
ATOM 727 C CA . VAL A 1 94 ? -4.050 -9.334 5.710 1.00 83.69 94 VAL A CA 1
ATOM 728 C C . VAL A 1 94 ? -4.527 -7.887 5.632 1.00 83.69 94 VAL A C 1
ATOM 730 O O . VAL A 1 94 ? -3.848 -7.006 6.159 1.00 83.69 94 VAL A O 1
ATOM 733 N N . ALA A 1 95 ? -5.712 -7.652 5.062 1.00 84.44 95 ALA A N 1
ATOM 734 C CA . ALA A 1 95 ? -6.339 -6.333 5.023 1.00 84.44 95 ALA A CA 1
ATOM 735 C C . ALA A 1 95 ? -6.561 -5.782 6.439 1.00 84.44 95 ALA A C 1
ATOM 737 O O . ALA A 1 95 ? -6.080 -4.690 6.743 1.00 84.44 95 ALA A O 1
ATOM 738 N N . GLN A 1 96 ? -7.166 -6.576 7.334 1.00 87.56 96 GLN A N 1
ATOM 739 C CA . GLN A 1 96 ? -7.343 -6.220 8.745 1.00 87.56 96 GLN A CA 1
ATOM 740 C C . GLN A 1 96 ? -6.010 -5.820 9.378 1.00 87.56 96 GLN A C 1
ATOM 742 O O . GLN A 1 96 ? -5.885 -4.745 9.957 1.00 87.56 96 GLN A O 1
ATOM 747 N N . ARG A 1 97 ? -4.961 -6.637 9.222 1.00 84.75 97 ARG A N 1
ATOM 748 C CA . ARG A 1 97 ? -3.648 -6.338 9.805 1.00 84.75 97 ARG A CA 1
ATOM 749 C C . ARG A 1 97 ? -3.055 -5.022 9.295 1.00 84.75 97 ARG A C 1
ATOM 751 O O . ARG A 1 97 ? -2.481 -4.278 10.089 1.00 84.75 97 ARG A O 1
ATOM 758 N N . VAL A 1 98 ? -3.166 -4.742 7.997 1.00 86.75 98 VAL A N 1
ATOM 759 C CA . VAL A 1 98 ? -2.668 -3.493 7.400 1.00 86.75 98 VAL A CA 1
ATOM 760 C C .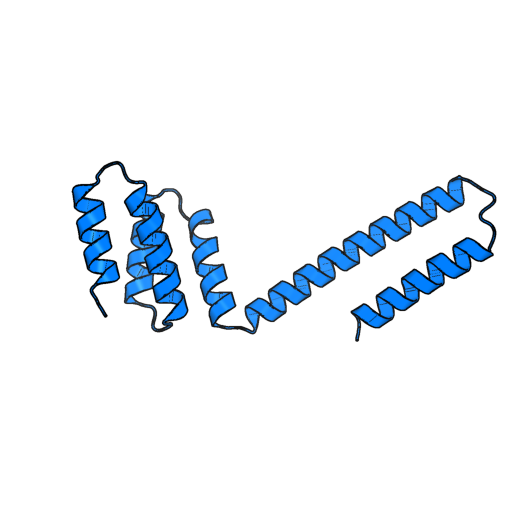 VAL A 1 98 ? -3.450 -2.294 7.935 1.00 86.75 98 VAL A C 1
ATOM 762 O O . VAL A 1 98 ? -2.828 -1.322 8.359 1.00 86.75 98 VAL A O 1
ATOM 765 N N . ILE A 1 99 ? -4.782 -2.385 7.999 1.00 88.38 99 ILE A N 1
ATOM 766 C CA . ILE A 1 99 ? -5.653 -1.347 8.569 1.00 88.38 99 ILE A CA 1
ATOM 767 C C . ILE A 1 99 ? -5.273 -1.061 10.026 1.00 88.38 99 ILE A C 1
ATOM 769 O O . ILE A 1 99 ? -5.019 0.086 10.385 1.00 88.38 99 ILE A O 1
ATOM 773 N N . ARG A 1 100 ? -5.114 -2.104 10.851 1.00 86.75 100 ARG A N 1
ATOM 774 C CA . ARG A 1 100 ? -4.692 -1.970 12.256 1.00 86.75 100 ARG A CA 1
ATOM 775 C C . ARG A 1 100 ? -3.327 -1.286 12.394 1.00 86.75 100 ARG A C 1
ATOM 777 O O . ARG A 1 100 ? -3.141 -0.465 13.288 1.00 86.75 100 ARG A O 1
ATOM 784 N N . MET A 1 101 ? -2.367 -1.597 11.515 1.00 85.75 101 MET A N 1
ATOM 785 C CA . MET A 1 101 ? -1.056 -0.930 11.505 1.00 85.75 101 MET A CA 1
ATOM 786 C C . MET A 1 101 ? -1.161 0.552 11.128 1.00 85.75 101 MET A C 1
ATOM 788 O O . MET A 1 101 ? -0.453 1.368 11.713 1.00 85.75 101 MET A O 1
ATOM 792 N N . GLN A 1 102 ? -2.033 0.899 10.181 1.00 87.19 102 GLN A N 1
ATOM 793 C CA . GLN A 1 102 ? -2.266 2.285 9.782 1.00 87.19 102 GLN A CA 1
ATOM 794 C C . GLN A 1 102 ? -2.951 3.092 10.886 1.00 87.19 102 GLN A C 1
ATOM 796 O O . GLN A 1 102 ? -2.452 4.153 11.253 1.00 87.19 102 GLN A O 1
ATOM 801 N N . LEU A 1 103 ? -4.024 2.559 11.478 1.00 87.44 103 LEU A N 1
ATOM 802 C CA . LEU A 1 103 ? -4.692 3.164 12.633 1.00 87.44 103 LEU A CA 1
ATOM 803 C C . LEU A 1 103 ? -3.699 3.395 13.778 1.00 87.44 103 LEU A C 1
ATOM 805 O O . LEU A 1 103 ? -3.640 4.484 14.343 1.00 87.44 103 LEU A O 1
ATOM 809 N N . ALA A 1 104 ? -2.845 2.409 14.067 1.00 82.75 104 ALA A N 1
ATOM 810 C CA . ALA A 1 104 ? -1.824 2.532 15.098 1.00 82.75 104 ALA A CA 1
ATOM 811 C C . ALA A 1 104 ? -0.824 3.675 14.843 1.00 82.75 104 ALA 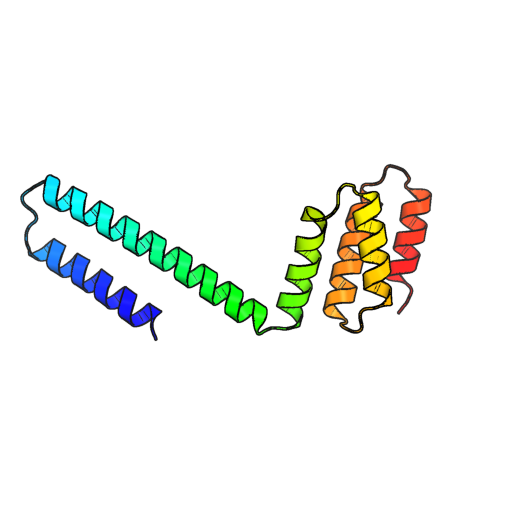A C 1
ATOM 813 O O . ALA A 1 104 ? -0.463 4.394 15.778 1.00 82.75 104 ALA A O 1
ATOM 814 N N . ASP A 1 105 ? -0.387 3.850 13.593 1.00 84.31 105 ASP A N 1
ATOM 815 C CA . ASP A 1 105 ? 0.507 4.939 13.189 1.00 84.31 105 ASP A CA 1
ATOM 816 C C . ASP A 1 105 ? -0.174 6.309 13.338 1.00 84.31 105 ASP A C 1
ATOM 818 O O . ASP A 1 105 ? 0.388 7.222 13.948 1.00 84.31 105 ASP A O 1
ATOM 822 N N . LYS A 1 106 ? -1.424 6.439 12.872 1.00 84.94 106 LYS A N 1
ATOM 823 C CA . LYS A 1 106 ? -2.174 7.702 12.947 1.00 84.94 106 LYS A CA 1
ATOM 824 C C . LYS A 1 106 ? -2.522 8.087 14.387 1.00 84.94 106 LYS A C 1
ATOM 826 O O . LYS A 1 106 ? -2.291 9.232 14.778 1.00 84.94 106 LYS A O 1
ATOM 831 N N . TYR A 1 107 ? -2.968 7.141 15.216 1.00 78.50 107 TYR A N 1
ATOM 832 C CA . TYR A 1 107 ? -3.217 7.386 16.641 1.00 78.50 107 TYR A CA 1
ATOM 833 C C . TYR A 1 107 ? -1.948 7.713 17.424 1.00 78.50 107 TYR A C 1
ATOM 835 O O . TYR A 1 107 ? -1.990 8.539 18.337 1.00 78.50 107 TYR A O 1
ATOM 843 N N . GLY A 1 108 ? -0.808 7.123 17.055 1.00 67.25 108 GLY A N 1
ATOM 844 C CA . GLY A 1 108 ? 0.494 7.459 17.633 1.00 67.25 108 GLY A CA 1
ATOM 845 C C . GLY A 1 108 ? 0.956 8.892 17.336 1.00 67.25 108 GLY A C 1
ATOM 846 O O . GLY A 1 108 ? 1.755 9.436 18.100 1.00 67.25 108 GLY A O 1
ATOM 847 N N . GLY A 1 109 ? 0.451 9.500 16.256 1.00 65.31 109 GLY A N 1
ATOM 848 C CA . GLY A 1 109 ? 0.730 10.882 15.856 1.00 65.31 109 GLY A CA 1
ATOM 849 C C . GLY A 1 109 ? -0.258 11.929 16.386 1.00 65.31 109 GLY A C 1
ATOM 850 O O . GLY A 1 109 ? 0.045 13.121 16.322 1.00 65.31 109 GLY A O 1
ATOM 851 N N . LEU A 1 110 ? -1.414 11.516 16.913 1.00 60.50 110 LEU A N 1
ATOM 852 C CA . LEU A 1 110 ? -2.398 12.414 17.521 1.00 60.50 110 LEU A CA 1
ATOM 853 C C . LEU A 1 110 ? -1.933 12.824 18.929 1.00 60.50 110 LEU A C 1
ATOM 855 O O . LEU A 1 110 ? -1.653 11.980 19.778 1.00 60.50 110 LEU A O 1
ATOM 859 N N . ASP A 1 111 ? -1.893 14.133 19.191 1.00 54.56 111 ASP A N 1
ATOM 860 C CA . ASP A 1 111 ? -1.387 14.780 20.424 1.00 54.56 111 ASP A CA 1
ATOM 861 C C . ASP A 1 111 ? -2.229 14.457 21.692 1.00 54.56 111 ASP A C 1
ATOM 863 O O . ASP A 1 111 ? -2.053 15.052 22.756 1.00 54.56 111 ASP A O 1
ATOM 867 N N . ASN A 1 112 ? -3.164 13.504 21.588 1.00 58.31 112 ASN A N 1
ATOM 868 C CA . ASN A 1 112 ? -4.102 13.073 22.620 1.00 58.31 112 ASN A CA 1
ATOM 869 C C . ASN A 1 112 ? -3.783 11.631 23.075 1.00 58.31 112 ASN A C 1
ATOM 871 O O . ASN A 1 112 ? -4.538 10.683 22.867 1.00 58.31 112 ASN A O 1
ATOM 875 N N . HIS A 1 113 ? -2.607 11.475 23.692 1.00 57.34 113 HIS A N 1
ATOM 876 C CA . HIS A 1 113 ? -1.965 10.190 24.004 1.00 57.34 113 HIS A CA 1
ATOM 877 C C . HIS A 1 113 ? -2.780 9.184 24.844 1.00 57.34 113 HIS A C 1
ATOM 879 O O . HIS A 1 113 ? -2.442 8.002 24.825 1.00 57.34 113 HIS A O 1
ATOM 885 N N . GLU A 1 114 ? -3.791 9.605 25.609 1.00 57.69 114 GLU A N 1
ATOM 886 C CA . GLU A 1 114 ? -4.564 8.698 26.478 1.00 57.69 114 GLU A CA 1
ATOM 887 C C . GLU A 1 114 ? -5.677 7.975 25.694 1.00 57.69 114 GLU A C 1
ATOM 889 O O . GLU A 1 114 ? -5.781 6.753 25.758 1.00 57.69 114 GLU A O 1
ATOM 894 N N . GLU A 1 115 ? -6.438 8.715 24.883 1.00 60.31 115 GLU A N 1
ATOM 895 C CA . GLU A 1 115 ? -7.545 8.204 24.057 1.00 60.31 115 GLU A CA 1
ATOM 896 C C . GLU A 1 115 ? -7.016 7.370 22.879 1.00 60.31 115 GLU A C 1
ATOM 898 O O . GLU A 1 115 ? -7.430 6.225 22.686 1.00 60.31 115 GLU A O 1
ATOM 903 N N . SER A 1 116 ? -5.969 7.863 22.205 1.00 56.84 116 SER A N 1
ATOM 904 C CA . SER A 1 116 ? -5.222 7.117 21.183 1.00 56.84 116 SER A CA 1
ATOM 905 C C . SER A 1 116 ? -4.693 5.775 21.699 1.00 56.84 116 SER A C 1
ATOM 907 O O . SER A 1 116 ? -4.605 4.800 20.956 1.00 56.84 116 SER A O 1
ATOM 909 N N . ARG A 1 117 ? -4.314 5.704 22.983 1.00 58.53 117 ARG A N 1
ATOM 910 C CA . ARG A 1 117 ? -3.763 4.492 23.600 1.00 58.53 117 ARG A CA 1
ATOM 911 C C . ARG A 1 117 ? -4.848 3.478 23.956 1.00 58.53 117 ARG A C 1
ATOM 913 O O . ARG A 1 117 ? -4.589 2.282 23.836 1.00 58.53 117 ARG A O 1
ATOM 920 N N . GLU A 1 118 ? -6.028 3.922 24.380 1.00 63.16 118 GLU A N 1
ATOM 921 C CA . GLU A 1 118 ? -7.180 3.037 24.584 1.00 63.16 118 GLU A CA 1
ATOM 922 C C . GLU A 1 118 ? -7.657 2.434 23.255 1.00 63.16 118 GLU A C 1
ATOM 924 O O . GLU A 1 118 ? -7.835 1.218 23.181 1.00 63.16 118 GLU A O 1
ATOM 929 N N . GLN A 1 119 ? -7.739 3.239 22.190 1.00 63.78 119 GLN A N 1
ATOM 930 C CA . GLN A 1 119 ? -8.083 2.767 20.841 1.00 63.78 119 GLN A CA 1
ATOM 931 C C . GLN A 1 119 ? -7.023 1.809 20.275 1.00 63.78 119 GLN A C 1
ATOM 933 O O . GLN A 1 119 ? -7.355 0.732 19.788 1.00 63.78 119 GLN A O 1
ATOM 938 N N . LEU A 1 120 ? -5.732 2.114 20.452 1.00 63.34 120 LEU A N 1
ATOM 939 C CA . LEU A 1 120 ? -4.630 1.199 20.122 1.00 63.34 120 LEU A CA 1
ATOM 940 C C . LEU A 1 120 ? -4.744 -0.153 20.842 1.00 63.34 120 LEU A C 1
ATOM 942 O O . LEU A 1 120 ? -4.512 -1.196 20.235 1.00 63.34 120 LEU A O 1
ATOM 946 N N . ILE A 1 121 ? -5.078 -0.158 22.136 1.00 62.31 121 ILE A N 1
ATOM 947 C CA . ILE A 1 121 ? -5.254 -1.400 22.900 1.00 62.31 121 ILE A CA 1
ATOM 948 C C . ILE A 1 121 ? -6.477 -2.165 22.389 1.00 62.31 121 ILE A C 1
ATOM 950 O O . ILE A 1 121 ? -6.373 -3.371 22.191 1.00 62.31 121 ILE A O 1
ATOM 954 N N . HIS A 1 122 ? -7.598 -1.495 22.129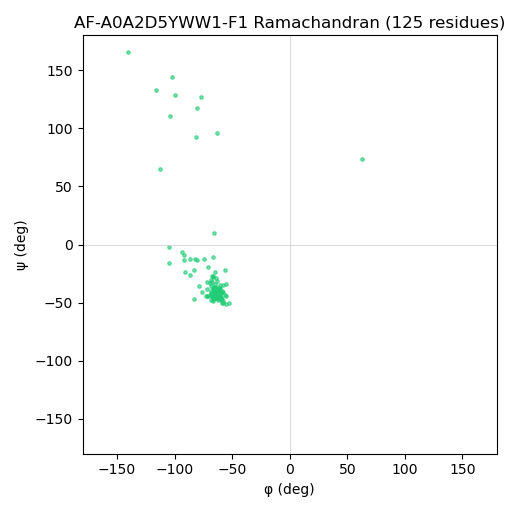 1.00 69.25 122 HIS A N 1
ATOM 955 C CA . HIS A 1 122 ? -8.800 -2.125 21.579 1.00 69.25 122 HIS A CA 1
ATOM 956 C C . HIS A 1 122 ? -8.498 -2.859 20.263 1.00 69.25 122 HIS A C 1
ATOM 958 O O . HIS A 1 122 ? -8.705 -4.065 20.154 1.00 69.25 122 HIS A O 1
ATOM 964 N N . ILE A 1 123 ? -7.858 -2.159 19.325 1.00 62.81 123 ILE A N 1
ATOM 965 C CA . ILE A 1 123 ? -7.505 -2.660 17.991 1.00 62.81 123 ILE A CA 1
ATOM 966 C C . ILE A 1 123 ? -6.512 -3.839 18.042 1.00 62.81 123 ILE A C 1
ATOM 968 O O . ILE A 1 123 ? -6.529 -4.714 17.175 1.00 62.81 123 ILE A O 1
ATOM 972 N N . ILE A 1 124 ? -5.624 -3.875 19.041 1.00 60.38 124 ILE A N 1
ATOM 973 C CA . ILE A 1 124 ? -4.608 -4.930 19.193 1.00 60.38 124 ILE A CA 1
ATOM 974 C C . ILE A 1 124 ? -5.142 -6.155 19.956 1.00 60.38 124 ILE A C 1
ATOM 976 O O . ILE A 1 124 ? -4.598 -7.246 19.785 1.00 60.38 124 ILE A O 1
ATOM 980 N N . THR A 1 125 ? -6.154 -5.995 20.816 1.00 60.00 125 THR A N 1
ATOM 981 C CA . THR A 1 125 ? -6.578 -7.043 21.768 1.00 60.00 125 THR A CA 1
ATOM 982 C C . THR A 1 125 ? -7.871 -7.763 21.367 1.00 60.00 125 THR A C 1
ATOM 984 O O . THR A 1 125 ? -8.138 -8.832 21.915 1.00 60.00 125 THR A O 1
ATOM 987 N N . GLU A 1 126 ? -8.659 -7.223 20.431 1.00 54.75 126 GLU A N 1
ATOM 988 C CA . GLU A 1 126 ? -9.780 -7.947 19.814 1.00 54.75 126 GLU A CA 1
ATOM 989 C C . GLU A 1 126 ? -9.275 -8.873 18.688 1.00 54.75 126 GLU A C 1
ATOM 991 O O . GLU A 1 126 ? -9.081 -8.477 17.532 1.00 54.75 126 GLU A O 1
ATOM 996 N N . ASP A 1 127 ? -9.014 -10.118 19.092 1.00 43.91 127 ASP A N 1
ATOM 997 C CA . ASP A 1 127 ? -8.718 -11.306 18.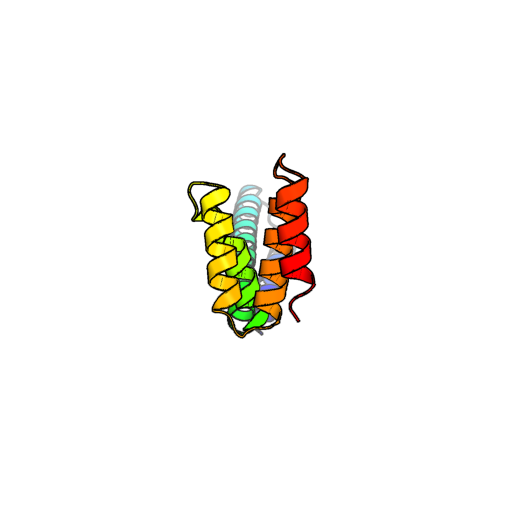276 1.00 43.91 127 ASP A CA 1
ATOM 998 C C . ASP A 1 127 ? -9.884 -12.307 18.399 1.00 43.91 127 ASP A C 1
ATOM 1000 O O . ASP A 1 127 ? -10.337 -12.550 19.549 1.00 43.91 127 ASP A O 1
#

Sequence (127 aa):
MIVTVIALVLAFGYFVGAKAGFEDDDQRWELRQEFAHIGMFRGMIGLILDVTEMAADEDAAATAAIYGLEDHCESLEEYVELLEDILDDTDNPVAQRVIRMQLADKYGGLDNHEESREQLIHIITED

Solvent-accessible surface area (backbone atoms only — not comparable to full-atom values): 7207 Å² total; per-residue (Å²): 112,69,71,60,52,53,52,49,51,51,52,47,52,51,51,50,49,70,70,65,58,77,85,46,72,64,61,54,49,51,50,51,51,52,51,51,51,51,51,50,52,50,52,54,53,49,54,51,49,53,52,53,52,33,65,71,33,72,63,54,35,44,47,52,52,62,69,53,48,57,85,75,39,96,44,71,67,57,38,49,54,50,44,55,56,48,48,77,74,51,87,49,69,62,43,39,51,53,44,51,52,49,51,45,53,53,34,71,67,42,95,51,64,68,63,34,46,53,53,45,48,51,67,71,65,73,124

Mean predicted aligned error: 14.31 Å

Nearest PDB structures (foldseek):
  4kmo-assembly1_A  TM=3.102E-01  e=9.768E+00  Thermochaetoides thermophila DSM 1495

Foldseek 3Di:
DVVVVLVVVVVVVVVCVVVVPPVDPVVVVVVVVVVVVSVVVVVVVVVVVVVVVLVVDPLSVLLVVLVCVVVVDPDLVRNLVVLVVCLVVDPDPSNNVSSLVVLLVSLVPDPPVPVSVVVNCVSVPPD

pLDDT: mean 74.41, std 11.39, range [43.91, 90.44]